Protein AF-A0AAV4XNP2-F1 (afdb_monomer_lite)

Secondary structure (DSSP, 8-state):
-EETTS-B-EEEEEGGGTEEEEE-SS-EEEEEGGG---EEEEEETTEEEEEEEEEE-SSSGGGEEEEEEEEHHHHHHHHHHHH------

pLDDT: mean 91.61, std 8.93, range [48.16, 97.44]

Sequence (89 aa):
MVNKSGGKVRLTFKLELDQVWIGTKERTDKIPMNSIKTIVSEPIEGHEEYHIMGIQLGTTEASRYWLYWVPAQYVDSIKDAILGKWQYF

Structure (mmCIF, N/CA/C/O backbone):
data_AF-A0AAV4XNP2-F1
#
_entry.id   AF-A0AAV4XNP2-F1
#
loop_
_atom_site.group_PDB
_atom_site.id
_atom_site.type_symbol
_atom_site.label_atom_id
_atom_site.label_alt_id
_atom_site.label_comp_id
_atom_site.label_asym_id
_atom_site.label_entity_id
_atom_site.label_seq_id
_atom_site.pdbx_PDB_ins_code
_atom_site.Cartn_x
_atom_site.Cartn_y
_atom_site.Cartn_z
_atom_site.occupancy
_atom_site.B_iso_or_equiv
_atom_site.auth_seq_id
_atom_site.auth_comp_id
_atom_site.auth_asym_id
_atom_site.auth_atom_id
_atom_site.pdbx_PDB_model_num
ATOM 1 N N . MET A 1 1 ? 10.469 -0.070 -2.519 1.00 92.69 1 MET A N 1
ATOM 2 C CA . MET A 1 1 ? 9.237 0.648 -2.896 1.00 92.69 1 MET A CA 1
ATOM 3 C C . MET A 1 1 ? 9.414 2.133 -2.635 1.00 92.69 1 MET A C 1
ATOM 5 O O . MET A 1 1 ? 10.097 2.507 -1.679 1.00 92.69 1 MET A O 1
ATOM 9 N N . VAL A 1 2 ? 8.813 2.966 -3.478 1.00 94.56 2 VAL A N 1
ATOM 10 C CA . VAL A 1 2 ? 8.789 4.428 -3.308 1.00 94.56 2 VAL A CA 1
ATOM 11 C C . VAL A 1 2 ? 7.364 4.956 -3.439 1.00 94.56 2 VAL A C 1
ATOM 13 O O . VAL A 1 2 ? 6.508 4.274 -3.997 1.00 94.56 2 VAL A O 1
ATOM 16 N N . ASN A 1 3 ? 7.100 6.151 -2.916 1.00 93.00 3 ASN A N 1
ATOM 17 C CA . ASN A 1 3 ? 5.835 6.852 -3.139 1.00 93.00 3 ASN A CA 1
ATOM 18 C C . ASN A 1 3 ? 5.852 7.656 -4.450 1.00 93.00 3 ASN A C 1
ATOM 20 O O . ASN A 1 3 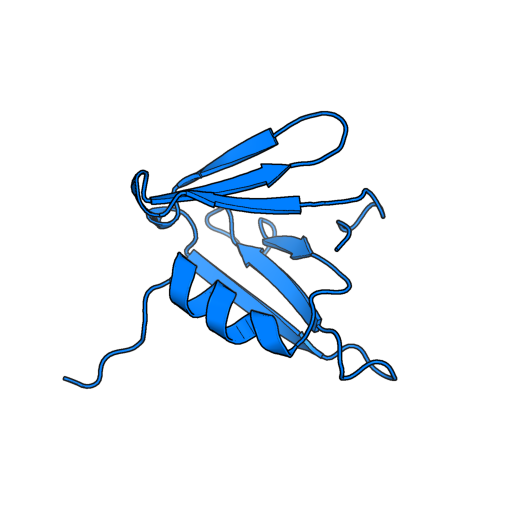? 6.873 7.737 -5.133 1.00 93.00 3 ASN A O 1
ATOM 24 N N . LYS A 1 4 ? 4.730 8.314 -4.764 1.00 90.19 4 LYS A N 1
ATOM 25 C CA . LYS A 1 4 ? 4.586 9.218 -5.923 1.00 90.19 4 LYS A CA 1
ATOM 26 C C . LYS A 1 4 ? 5.651 10.321 -6.002 1.00 90.19 4 LYS A C 1
ATOM 28 O O . LYS A 1 4 ? 5.994 10.752 -7.096 1.00 90.19 4 LYS A O 1
ATOM 33 N N . SER A 1 5 ? 6.183 10.769 -4.867 1.00 90.50 5 SER A N 1
ATOM 34 C CA . SER A 1 5 ? 7.234 11.792 -4.803 1.00 90.50 5 SER A CA 1
ATOM 35 C C . SER A 1 5 ? 8.654 11.209 -4.877 1.00 90.50 5 SER A C 1
ATOM 37 O O . SER A 1 5 ? 9.619 11.937 -4.669 1.00 90.50 5 SER A O 1
ATOM 39 N N . GLY A 1 6 ? 8.806 9.898 -5.108 1.00 89.88 6 GLY A N 1
ATOM 40 C CA . GLY A 1 6 ? 10.100 9.206 -5.143 1.00 89.88 6 GLY A CA 1
ATOM 41 C C . GLY A 1 6 ? 10.719 8.929 -3.766 1.00 89.88 6 GLY A C 1
ATOM 42 O O . GLY A 1 6 ? 11.823 8.393 -3.675 1.00 89.88 6 GLY A O 1
ATOM 43 N N . GLY A 1 7 ? 10.020 9.254 -2.677 1.00 93.50 7 GLY A N 1
ATOM 44 C CA . GLY A 1 7 ? 10.473 8.975 -1.316 1.00 93.50 7 GLY A CA 1
ATOM 45 C C . GLY A 1 7 ? 10.438 7.479 -1.017 1.00 93.50 7 GLY A C 1
ATOM 46 O O . GLY A 1 7 ? 9.474 6.800 -1.370 1.00 93.50 7 GLY A O 1
ATOM 47 N N . LYS A 1 8 ? 11.472 6.952 -0.349 1.00 94.81 8 LYS A N 1
ATOM 48 C CA . LYS A 1 8 ? 11.510 5.541 0.067 1.00 94.81 8 LYS A CA 1
ATOM 49 C C . LYS A 1 8 ? 10.382 5.250 1.053 1.00 94.81 8 LYS A C 1
ATOM 51 O O . LYS A 1 8 ? 10.222 5.969 2.038 1.00 94.81 8 LYS A O 1
ATOM 56 N N . VAL A 1 9 ? 9.653 4.167 0.799 1.00 95.88 9 VAL A N 1
ATOM 57 C CA . VAL A 1 9 ? 8.551 3.711 1.648 1.00 95.88 9 VAL A CA 1
ATOM 58 C C . VAL A 1 9 ? 8.784 2.275 2.084 1.00 95.88 9 VAL A C 1
ATOM 60 O O . VAL A 1 9 ? 9.193 1.424 1.288 1.00 95.88 9 VAL A O 1
ATOM 63 N N . ARG A 1 10 ? 8.475 2.002 3.351 1.00 95.19 10 ARG A N 1
ATOM 64 C CA . ARG A 1 10 ? 8.396 0.657 3.917 1.00 95.19 10 ARG A CA 1
ATOM 65 C C . ARG A 1 10 ? 6.981 0.400 4.419 1.00 95.19 10 ARG A C 1
ATOM 67 O O . ARG A 1 10 ? 6.453 1.201 5.187 1.00 95.19 10 ARG A O 1
ATOM 74 N N . LEU A 1 11 ? 6.413 -0.734 4.022 1.00 95.12 11 LEU A N 1
ATOM 75 C CA . LEU A 1 11 ? 5.192 -1.259 4.621 1.00 95.12 11 LEU A CA 1
ATOM 76 C C . LEU A 1 11 ? 5.556 -2.203 5.766 1.00 95.12 11 LEU A C 1
ATOM 78 O O . LEU A 1 11 ? 6.419 -3.065 5.602 1.00 95.12 11 LEU A O 1
ATOM 82 N N . THR A 1 12 ? 4.892 -2.041 6.905 1.00 96.19 12 THR A N 1
ATOM 83 C CA . THR A 1 12 ? 4.966 -2.977 8.031 1.00 96.19 12 THR A CA 1
ATOM 84 C C . THR A 1 12 ? 3.557 -3.453 8.350 1.00 96.19 12 THR A C 1
ATOM 86 O O . THR A 1 12 ? 2.679 -2.634 8.610 1.00 96.19 12 THR A O 1
ATOM 89 N N . PHE A 1 13 ? 3.351 -4.765 8.365 1.00 94.81 13 PHE A N 1
ATOM 90 C CA . PHE A 1 13 ? 2.068 -5.380 8.691 1.00 94.81 13 PHE A CA 1
ATOM 91 C C . PHE A 1 13 ? 2.068 -5.761 10.172 1.00 94.81 13 PHE A C 1
ATOM 93 O O . PHE A 1 13 ? 2.939 -6.503 10.627 1.00 94.81 13 PHE A O 1
ATOM 100 N N . LYS A 1 14 ? 1.124 -5.204 10.927 1.00 95.50 14 LYS A N 1
ATOM 101 C CA . LYS A 1 14 ? 0.882 -5.477 12.346 1.00 95.50 14 LYS A CA 1
ATOM 102 C C . LYS A 1 14 ? -0.438 -6.224 12.461 1.00 95.50 14 LYS A C 1
ATOM 104 O O . LYS A 1 14 ? -1.460 -5.632 12.794 1.00 95.50 14 LYS A O 1
ATOM 109 N N . LEU A 1 15 ? -0.403 -7.507 12.100 1.00 92.12 15 LEU A N 1
ATOM 110 C CA . LEU A 1 15 ? -1.581 -8.376 12.003 1.00 92.12 15 LEU A CA 1
ATOM 111 C C . LEU A 1 15 ? -2.310 -8.496 13.346 1.00 92.12 15 LEU A C 1
ATOM 113 O O . LEU A 1 15 ? -3.531 -8.524 13.392 1.00 92.12 15 LEU A O 1
ATOM 117 N N . GLU A 1 16 ? -1.563 -8.484 14.447 1.00 93.62 16 GLU A N 1
ATOM 118 C CA . GLU A 1 16 ? -2.091 -8.514 15.809 1.00 93.62 16 GLU A CA 1
ATOM 119 C C . GLU A 1 16 ? -2.868 -7.246 16.197 1.00 93.62 16 GLU A C 1
ATOM 121 O O . GLU A 1 16 ? -3.675 -7.276 17.123 1.00 93.62 16 GLU A O 1
ATOM 126 N N . LEU A 1 17 ? -2.624 -6.134 15.496 1.00 94.44 17 LEU A N 1
ATOM 127 C CA . LEU A 1 17 ? -3.314 -4.856 15.688 1.00 94.44 17 LEU A CA 1
ATOM 128 C C . LEU A 1 17 ? -4.285 -4.531 14.548 1.00 94.44 17 LEU A C 1
ATOM 130 O O . LEU A 1 17 ? -4.867 -3.448 14.567 1.00 94.44 17 LEU A O 1
ATOM 134 N N . ASP A 1 18 ? -4.407 -5.414 13.553 1.00 94.00 18 ASP A N 1
ATOM 135 C CA . ASP A 1 18 ? -5.146 -5.174 12.310 1.00 94.00 18 ASP A CA 1
ATOM 136 C C . ASP A 1 18 ? -4.744 -3.843 11.635 1.00 94.00 18 ASP A C 1
ATOM 138 O O . ASP A 1 18 ? -5.569 -3.005 11.262 1.00 94.00 18 ASP A O 1
ATOM 142 N N . GLN A 1 19 ? -3.431 -3.585 11.554 1.00 95.75 19 GLN A N 1
ATOM 143 C CA . GLN A 1 19 ? -2.877 -2.328 11.040 1.00 95.75 19 GLN A CA 1
ATOM 144 C C . GLN A 1 19 ? -1.785 -2.536 9.991 1.00 95.75 19 GLN A C 1
ATOM 146 O O . GLN A 1 19 ? -0.890 -3.370 10.138 1.00 95.75 19 GLN A O 1
ATOM 151 N N . VAL A 1 20 ? -1.779 -1.666 8.981 1.00 96.06 20 VAL A N 1
ATOM 152 C CA . VAL A 1 20 ? -0.642 -1.448 8.080 1.00 96.06 20 VAL A CA 1
ATOM 153 C C . VAL A 1 20 ? 0.015 -0.127 8.416 1.00 96.06 20 VAL A C 1
ATOM 155 O O . VAL A 1 20 ? -0.633 0.914 8.491 1.00 96.06 20 VAL A O 1
ATOM 158 N N . TRP A 1 21 ? 1.327 -0.150 8.610 1.00 96.44 21 TRP A N 1
ATOM 159 C CA . TRP A 1 21 ? 2.105 1.061 8.823 1.00 96.44 21 TRP A CA 1
ATOM 160 C C . TRP A 1 21 ? 2.861 1.422 7.552 1.00 96.44 21 TRP A C 1
ATOM 162 O O . TRP A 1 21 ? 3.582 0.593 6.992 1.00 96.44 21 TRP A O 1
ATOM 172 N N . ILE A 1 22 ? 2.728 2.676 7.132 1.00 95.31 22 ILE A N 1
ATOM 173 C CA . ILE A 1 22 ? 3.424 3.254 5.986 1.00 95.31 22 ILE A CA 1
ATOM 174 C C . ILE A 1 22 ? 4.532 4.154 6.531 1.00 95.31 22 ILE A C 1
ATOM 176 O O . ILE A 1 22 ? 4.287 5.271 6.986 1.00 95.31 22 ILE A O 1
ATOM 180 N N . GLY A 1 23 ? 5.761 3.642 6.535 1.00 95.50 23 GLY A N 1
ATOM 181 C CA . GLY A 1 23 ? 6.937 4.370 7.004 1.00 95.50 23 GLY A CA 1
ATOM 182 C C . GLY A 1 23 ? 7.638 5.104 5.867 1.00 95.50 23 GLY A C 1
ATOM 183 O O . GLY A 1 23 ? 8.095 4.461 4.919 1.00 95.50 23 GLY A O 1
ATOM 184 N N . THR A 1 24 ? 7.772 6.423 5.987 1.00 93.88 24 THR A N 1
ATOM 185 C CA . THR A 1 24 ? 8.722 7.236 5.215 1.00 93.88 24 THR A CA 1
ATOM 186 C C . THR A 1 24 ? 9.927 7.588 6.092 1.00 93.88 24 THR A C 1
ATOM 188 O O . THR A 1 24 ? 10.036 7.141 7.235 1.00 93.88 24 THR A O 1
ATOM 191 N N . LYS A 1 25 ? 10.870 8.374 5.565 1.00 90.50 25 LYS A N 1
ATOM 192 C CA . LYS A 1 25 ? 12.015 8.854 6.349 1.00 90.50 25 LYS A CA 1
ATOM 193 C C . LYS A 1 25 ? 11.581 9.821 7.460 1.00 90.50 25 LYS A C 1
ATOM 195 O O . LYS A 1 25 ? 12.213 9.870 8.507 1.00 90.50 25 LYS A O 1
ATOM 200 N N . GLU A 1 26 ? 10.521 10.583 7.219 1.00 91.12 26 GLU A N 1
ATOM 201 C CA . GLU A 1 26 ? 10.063 11.682 8.067 1.00 91.12 26 GLU A CA 1
ATOM 202 C C . GLU A 1 26 ? 9.047 11.221 9.112 1.00 91.12 26 GLU A C 1
ATOM 204 O O . GLU A 1 26 ? 9.035 11.733 10.229 1.00 91.12 26 GLU A O 1
ATOM 209 N N . ARG A 1 27 ? 8.171 10.274 8.754 1.00 93.00 27 ARG A N 1
ATOM 210 C CA . ARG A 1 27 ? 7.080 9.833 9.627 1.00 93.00 27 ARG A CA 1
ATOM 211 C C . ARG A 1 27 ? 6.648 8.398 9.354 1.00 93.00 27 ARG A C 1
ATOM 213 O O . ARG A 1 27 ? 7.036 7.782 8.367 1.00 93.00 27 ARG A O 1
ATOM 220 N N . THR A 1 28 ? 5.818 7.865 10.244 1.00 95.31 28 THR A N 1
ATOM 221 C CA . THR A 1 28 ? 5.146 6.576 10.056 1.00 95.31 28 THR A CA 1
ATOM 222 C C . THR A 1 28 ? 3.653 6.752 10.273 1.00 95.31 28 THR A C 1
ATOM 224 O O . THR A 1 28 ? 3.224 7.059 11.384 1.00 95.31 28 THR A O 1
ATOM 227 N N . ASP A 1 29 ? 2.878 6.532 9.215 1.00 94.44 29 ASP A N 1
ATOM 228 C CA . ASP A 1 29 ? 1.421 6.609 9.245 1.00 94.44 29 ASP A CA 1
ATOM 229 C C . ASP A 1 29 ? 0.858 5.220 9.596 1.00 94.44 29 ASP A C 1
ATOM 231 O O . ASP A 1 29 ? 1.185 4.232 8.937 1.00 94.44 29 ASP A O 1
ATOM 235 N N . LYS A 1 30 ? 0.051 5.124 10.660 1.00 96.06 30 LYS A N 1
ATOM 236 C CA . LYS A 1 30 ? -0.557 3.865 11.126 1.00 96.06 30 LYS A CA 1
ATOM 237 C C . LYS A 1 30 ? -1.995 3.786 10.632 1.00 96.06 30 LYS A C 1
ATOM 239 O O . LYS A 1 30 ? -2.837 4.558 11.083 1.00 96.06 30 LYS A O 1
ATOM 244 N N . ILE A 1 31 ? -2.262 2.868 9.713 1.00 95.31 31 ILE A N 1
ATOM 245 C CA . ILE A 1 31 ? -3.551 2.743 9.038 1.00 95.31 31 ILE A CA 1
ATOM 246 C C . ILE A 1 31 ? -4.252 1.471 9.530 1.00 95.31 31 ILE A C 1
ATOM 248 O O . ILE A 1 31 ? -3.681 0.388 9.390 1.00 95.31 31 ILE A O 1
ATOM 252 N N . PRO A 1 32 ? -5.467 1.566 10.094 1.00 95.06 32 PRO A N 1
ATOM 253 C CA . PRO A 1 32 ? -6.314 0.400 10.338 1.00 95.06 32 PRO A CA 1
ATOM 254 C C . PRO A 1 32 ? -6.638 -0.320 9.021 1.00 95.06 32 PRO A C 1
ATOM 256 O O . PRO A 1 32 ? -7.068 0.319 8.066 1.00 95.06 32 PRO A O 1
ATOM 259 N N . MET A 1 33 ? -6.446 -1.637 8.941 1.00 93.75 33 MET A N 1
ATOM 260 C CA . MET A 1 33 ? -6.709 -2.404 7.713 1.00 93.75 33 MET A CA 1
ATOM 261 C C . MET A 1 33 ? -8.180 -2.313 7.296 1.00 93.75 33 MET A C 1
ATOM 263 O O . MET A 1 33 ? -8.478 -2.118 6.121 1.00 93.75 33 MET A O 1
ATOM 267 N N . ASN A 1 34 ? -9.095 -2.307 8.268 1.00 90.75 34 ASN A N 1
ATOM 268 C CA . ASN A 1 34 ? -10.533 -2.144 8.048 1.00 90.75 34 ASN A CA 1
ATOM 269 C C . ASN A 1 34 ? -10.958 -0.815 7.378 1.00 90.75 34 ASN A C 1
ATOM 271 O O . ASN A 1 34 ? -12.079 -0.715 6.861 1.00 90.75 34 ASN A O 1
ATOM 275 N N . SER A 1 35 ? -10.103 0.216 7.382 1.00 91.75 35 SER A N 1
ATOM 276 C CA . SER A 1 35 ? -10.391 1.490 6.718 1.00 91.75 35 SER A CA 1
ATOM 277 C C . SER A 1 35 ? -10.027 1.464 5.234 1.00 91.75 35 SER A C 1
ATOM 279 O O . SER A 1 35 ? -10.543 2.281 4.467 1.00 91.75 35 SER A O 1
ATOM 281 N N . ILE A 1 36 ? -9.191 0.509 4.816 1.00 92.81 36 ILE A N 1
ATOM 282 C CA . ILE A 1 36 ? -8.757 0.340 3.434 1.00 92.81 36 ILE A CA 1
ATOM 283 C C . ILE A 1 36 ? -9.880 -0.342 2.656 1.00 92.81 36 ILE A C 1
ATOM 285 O O . ILE A 1 36 ? -10.251 -1.480 2.925 1.00 92.81 36 ILE A O 1
ATOM 289 N N . LYS A 1 37 ? -10.446 0.371 1.680 1.00 88.62 37 LYS A N 1
ATOM 290 C CA . LYS A 1 37 ? -11.604 -0.123 0.917 1.00 88.62 37 LYS A CA 1
ATOM 291 C C . LYS A 1 37 ? -11.218 -0.990 -0.264 1.00 88.62 37 LYS A C 1
ATOM 293 O O . LYS A 1 37 ? -11.871 -1.990 -0.532 1.00 88.62 37 LYS A O 1
ATOM 298 N N . THR A 1 38 ? -10.194 -0.572 -0.995 1.00 92.44 38 THR A N 1
ATOM 299 C CA . THR A 1 38 ? -9.751 -1.248 -2.210 1.00 92.44 38 THR A CA 1
ATOM 300 C C . THR A 1 38 ? -8.243 -1.121 -2.359 1.00 92.44 38 THR A C 1
ATOM 302 O O . THR A 1 38 ? -7.621 -0.166 -1.876 1.00 92.44 38 THR A O 1
ATOM 305 N N . ILE A 1 39 ? -7.658 -2.097 -3.048 1.00 94.75 39 ILE A N 1
ATOM 306 C CA . ILE A 1 39 ? -6.264 -2.073 -3.477 1.00 94.75 39 ILE A CA 1
ATOM 307 C C . ILE A 1 39 ? -6.247 -2.370 -4.970 1.00 94.75 39 ILE A C 1
ATOM 309 O O . ILE A 1 39 ? -6.729 -3.414 -5.406 1.00 94.75 39 ILE A O 1
ATOM 313 N N . VAL A 1 40 ? -5.680 -1.452 -5.746 1.00 95.31 40 VAL A N 1
ATOM 314 C CA . VAL A 1 40 ? -5.463 -1.621 -7.187 1.00 95.31 40 VAL A CA 1
ATOM 315 C C . VAL A 1 40 ? -3.991 -1.902 -7.449 1.00 95.31 40 VAL A C 1
ATOM 317 O O . VAL A 1 40 ? -3.127 -1.423 -6.714 1.00 95.31 40 VAL A O 1
ATOM 320 N N . SER A 1 41 ? -3.691 -2.689 -8.477 1.00 96.06 41 SER A N 1
ATOM 321 C CA . SER A 1 41 ? -2.315 -3.002 -8.858 1.00 96.06 41 SER A CA 1
ATOM 322 C C . SER A 1 41 ? -2.206 -3.240 -10.355 1.00 96.06 41 SER A C 1
ATOM 324 O O . SER A 1 41 ? -2.991 -4.023 -10.884 1.00 96.06 41 SER A O 1
ATOM 326 N N . GLU A 1 42 ? -1.193 -2.671 -10.993 1.00 96.25 42 GLU A N 1
ATOM 327 C CA . GLU A 1 42 ? -0.913 -2.847 -12.421 1.00 96.25 42 GLU A CA 1
ATOM 328 C C . GLU A 1 42 ? 0.579 -3.137 -12.626 1.00 96.25 42 GLU A C 1
ATOM 330 O O . GLU A 1 42 ? 1.397 -2.555 -11.905 1.00 96.25 42 GLU A O 1
ATOM 335 N N . PRO A 1 43 ? 0.951 -4.047 -13.544 1.00 96.50 43 PRO A N 1
ATOM 336 C CA . PRO A 1 43 ? 2.351 -4.302 -13.872 1.00 96.50 43 PRO A CA 1
ATOM 337 C C . PRO A 1 43 ? 2.994 -3.066 -14.515 1.00 96.50 43 PRO A C 1
ATOM 339 O O . PRO A 1 43 ? 2.324 -2.280 -15.186 1.00 96.50 43 PRO A O 1
ATOM 342 N N . ILE A 1 44 ? 4.298 -2.883 -14.307 1.00 95.75 44 ILE A N 1
ATOM 343 C CA . ILE A 1 44 ? 5.059 -1.798 -14.935 1.00 95.75 44 ILE A CA 1
ATOM 344 C C . ILE A 1 44 ? 5.518 -2.254 -16.322 1.00 95.75 44 ILE A C 1
ATOM 346 O O . ILE A 1 44 ? 6.159 -3.293 -16.461 1.00 95.75 44 ILE A O 1
ATOM 350 N N . GLU A 1 45 ? 5.224 -1.464 -17.355 1.00 94.50 45 GLU A N 1
ATOM 351 C CA . GLU A 1 45 ? 5.669 -1.752 -18.721 1.00 94.50 45 GLU A CA 1
ATOM 352 C C . GLU A 1 45 ? 7.205 -1.822 -18.796 1.00 94.50 45 GLU A C 1
ATOM 354 O O . GLU A 1 45 ? 7.910 -0.937 -18.306 1.00 94.50 45 GLU A O 1
ATOM 359 N N . GLY A 1 46 ? 7.727 -2.907 -19.375 1.00 95.19 46 GLY A N 1
ATOM 360 C CA . GLY A 1 46 ? 9.166 -3.194 -19.428 1.00 95.19 46 GLY A CA 1
ATOM 361 C C . GLY A 1 46 ? 9.777 -3.717 -18.120 1.00 95.19 46 GLY A C 1
ATOM 362 O O . GLY A 1 46 ? 10.956 -4.061 -18.112 1.00 95.19 46 GLY A O 1
ATOM 363 N N . HIS A 1 47 ? 8.989 -3.805 -17.043 1.00 94.94 47 HIS A N 1
ATOM 364 C CA . HIS A 1 47 ? 9.392 -4.277 -15.716 1.00 94.94 47 HIS A CA 1
ATOM 365 C C . HIS A 1 47 ? 8.269 -5.101 -15.066 1.00 94.94 47 HIS A C 1
ATOM 367 O O . HIS A 1 47 ? 7.752 -4.747 -14.004 1.00 94.94 47 HIS A O 1
ATOM 373 N N . GLU A 1 48 ? 7.860 -6.191 -15.719 1.00 93.25 48 GLU A N 1
ATOM 374 C CA . GLU A 1 48 ? 6.736 -7.037 -15.288 1.00 93.25 48 GLU A CA 1
ATOM 375 C C . GLU A 1 48 ? 6.948 -7.678 -13.907 1.00 93.25 48 GLU A C 1
ATOM 377 O O . GLU A 1 48 ? 5.992 -8.029 -13.217 1.00 93.25 48 GLU A O 1
ATOM 382 N N . GLU A 1 49 ? 8.197 -7.788 -13.454 1.00 95.50 49 GLU A N 1
ATOM 383 C CA . GLU A 1 49 ? 8.540 -8.239 -12.108 1.00 95.50 49 GLU A CA 1
ATOM 384 C C . GLU A 1 49 ? 8.122 -7.240 -11.010 1.00 95.50 49 GLU A C 1
ATOM 386 O O . GLU A 1 49 ? 8.150 -7.564 -9.816 1.00 95.50 49 GLU A O 1
ATOM 391 N N . TYR A 1 50 ? 7.690 -6.037 -11.404 1.00 96.88 50 TYR A N 1
ATOM 392 C CA . TYR A 1 50 ? 7.217 -4.980 -10.527 1.00 96.88 50 TYR A CA 1
ATOM 393 C C . TYR A 1 50 ? 5.833 -4.460 -10.917 1.00 96.88 50 TYR A C 1
ATOM 395 O O . TYR A 1 50 ? 5.447 -4.371 -12.078 1.00 96.88 50 TYR A O 1
ATOM 403 N N . HIS A 1 51 ? 5.095 -4.034 -9.900 1.00 97.44 51 HIS A N 1
ATOM 404 C CA . HIS A 1 51 ? 3.789 -3.415 -10.023 1.00 97.44 51 HIS A CA 1
ATOM 405 C C . HIS A 1 51 ? 3.785 -2.008 -9.421 1.00 97.44 51 HIS A C 1
ATOM 407 O O . HIS A 1 51 ? 4.510 -1.691 -8.465 1.00 97.44 51 HIS A O 1
ATOM 413 N N . ILE A 1 52 ? 2.901 -1.176 -9.962 1.00 96.81 52 ILE A N 1
ATOM 414 C CA . ILE A 1 52 ? 2.373 0.016 -9.306 1.00 96.81 52 ILE A CA 1
ATOM 415 C C . ILE A 1 52 ? 1.161 -0.430 -8.500 1.00 96.81 52 ILE A C 1
ATOM 417 O O . ILE A 1 52 ? 0.287 -1.116 -9.021 1.00 96.81 52 ILE A O 1
ATOM 421 N N . MET A 1 53 ? 1.096 -0.047 -7.229 1.00 96.75 53 MET A N 1
ATOM 422 C CA . MET A 1 53 ? 0.017 -0.434 -6.325 1.00 96.75 53 MET A CA 1
ATOM 423 C C . MET A 1 53 ? -0.596 0.799 -5.664 1.00 96.75 53 MET A C 1
ATOM 425 O O . MET A 1 53 ? 0.114 1.627 -5.098 1.00 96.75 53 MET A O 1
ATOM 429 N N . GLY A 1 54 ? -1.918 0.921 -5.720 1.00 96.25 54 GLY A N 1
ATOM 430 C CA . GLY A 1 54 ? -2.681 1.997 -5.093 1.00 96.25 54 GLY A CA 1
ATOM 431 C C . GLY A 1 54 ? -3.510 1.468 -3.931 1.00 96.25 54 GLY A C 1
ATOM 432 O O . GLY A 1 54 ? -4.418 0.668 -4.143 1.00 96.25 54 GLY A O 1
ATOM 433 N N . ILE A 1 55 ? -3.231 1.936 -2.714 1.00 95.06 55 ILE A N 1
ATOM 434 C CA . ILE A 1 55 ? -4.008 1.603 -1.512 1.00 95.06 55 ILE A CA 1
ATOM 435 C C . ILE A 1 55 ? -5.001 2.734 -1.256 1.00 95.06 55 ILE A C 1
ATOM 437 O O . ILE A 1 55 ? -4.588 3.862 -0.985 1.00 95.06 55 ILE A O 1
ATOM 441 N N . GLN A 1 56 ? -6.303 2.470 -1.341 1.00 94.56 56 GLN A N 1
ATOM 442 C CA . GLN A 1 56 ? -7.316 3.497 -1.105 1.00 94.56 56 GLN A CA 1
ATOM 443 C C . GLN A 1 56 ? -7.510 3.733 0.402 1.00 94.56 56 GLN A C 1
ATOM 445 O O . GLN A 1 56 ? -8.152 2.931 1.079 1.00 94.56 56 GLN A O 1
ATOM 450 N N . LEU A 1 57 ? -6.966 4.844 0.914 1.00 90.25 57 LEU A N 1
ATOM 451 C CA . LEU A 1 57 ? -6.992 5.186 2.346 1.00 90.25 57 LEU A CA 1
ATOM 452 C C . LEU A 1 57 ? -8.255 5.949 2.786 1.00 90.25 57 LEU A C 1
ATOM 454 O O . LEU A 1 57 ? -8.491 6.106 3.981 1.00 90.25 57 LEU A O 1
ATOM 458 N N . GLY A 1 58 ? -9.048 6.457 1.842 1.00 86.56 58 GLY A N 1
ATOM 459 C CA . GLY A 1 58 ? -10.265 7.225 2.098 1.00 86.56 58 GLY A CA 1
ATOM 460 C C . GLY A 1 58 ? -11.450 6.771 1.244 1.00 86.56 58 GLY A C 1
ATOM 461 O O . GLY A 1 58 ? -11.449 5.711 0.623 1.00 86.56 58 GLY A O 1
ATOM 462 N N . THR A 1 59 ? -12.502 7.584 1.202 1.00 83.38 59 THR A N 1
ATOM 463 C CA . THR A 1 59 ? -13.767 7.222 0.540 1.00 83.38 59 THR A CA 1
ATOM 464 C C . THR A 1 59 ? -13.723 7.319 -0.984 1.00 83.38 59 THR A C 1
ATOM 466 O O . THR A 1 59 ? -14.546 6.698 -1.649 1.00 83.38 59 THR A O 1
ATOM 469 N N . THR A 1 60 ? -12.768 8.063 -1.550 1.00 87.25 60 THR A N 1
ATOM 470 C CA . THR A 1 60 ? -12.677 8.333 -2.993 1.00 87.25 60 THR A CA 1
ATOM 471 C C . THR A 1 60 ? -11.411 7.749 -3.611 1.00 87.25 60 THR A C 1
ATOM 473 O O . THR A 1 60 ? -10.392 7.588 -2.940 1.00 87.25 60 THR A O 1
ATOM 476 N N . GLU A 1 61 ? -11.418 7.500 -4.919 1.00 83.19 61 GLU A N 1
ATOM 477 C CA . GLU A 1 61 ? -10.232 7.011 -5.638 1.00 83.19 61 GLU A CA 1
ATOM 478 C C . GLU A 1 61 ? -9.041 7.980 -5.586 1.00 83.19 61 GLU A C 1
ATOM 480 O O . GLU A 1 61 ? -7.885 7.560 -5.606 1.00 83.19 61 GLU A O 1
ATOM 485 N 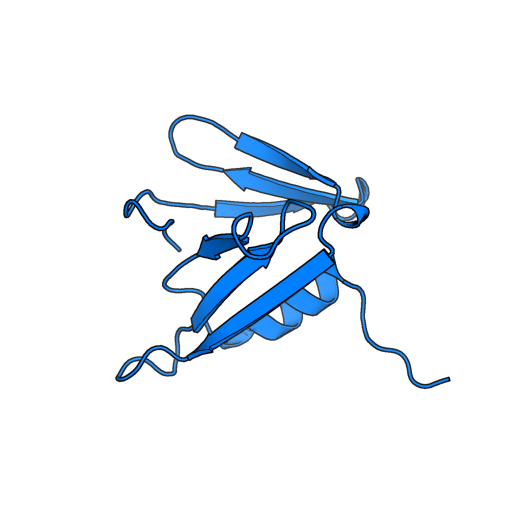N . ALA A 1 62 ? -9.305 9.283 -5.449 1.00 85.56 62 ALA A N 1
ATOM 486 C CA . ALA A 1 62 ? -8.271 10.306 -5.300 1.00 85.56 62 ALA A CA 1
ATOM 487 C C . ALA A 1 62 ? -7.453 10.152 -4.003 1.00 85.56 62 ALA A C 1
ATOM 489 O O . ALA A 1 62 ? -6.349 10.680 -3.902 1.00 85.56 62 ALA A O 1
ATOM 490 N N . SER A 1 63 ? -7.970 9.403 -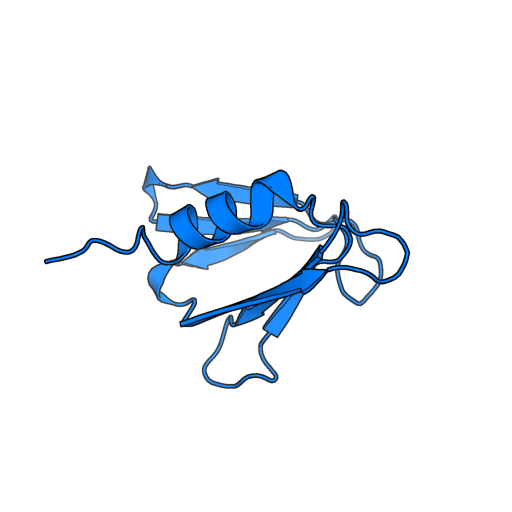3.022 1.00 88.81 63 SER A N 1
ATOM 491 C CA . SER A 1 63 ? -7.287 9.104 -1.758 1.00 88.81 63 SER A CA 1
ATOM 492 C C . SER A 1 63 ? -6.336 7.901 -1.831 1.00 88.81 63 SER A C 1
ATOM 494 O O . SER A 1 63 ? -5.848 7.430 -0.800 1.00 88.81 63 SER A O 1
ATOM 496 N N . ARG A 1 64 ? -6.070 7.379 -3.036 1.00 93.88 64 ARG A N 1
ATOM 497 C CA . ARG A 1 64 ? -5.113 6.289 -3.238 1.00 93.88 64 ARG A CA 1
ATOM 498 C C . ARG A 1 64 ? -3.699 6.741 -2.885 1.00 93.88 64 ARG A C 1
ATOM 500 O O . ARG A 1 64 ? -3.143 7.661 -3.487 1.00 93.88 64 ARG A O 1
ATOM 507 N N . TYR A 1 65 ? -3.096 6.043 -1.933 1.00 94.06 65 TYR A N 1
ATOM 508 C CA . TYR A 1 65 ? -1.670 6.110 -1.683 1.00 94.06 65 TYR A CA 1
ATOM 509 C C . TYR A 1 65 ? -0.950 5.199 -2.674 1.00 94.06 65 TYR A C 1
ATOM 511 O O . TYR A 1 65 ? -1.120 3.979 -2.646 1.00 94.06 65 TYR A O 1
ATOM 519 N N . TRP A 1 66 ? -0.159 5.802 -3.556 1.00 95.25 66 TRP A N 1
ATOM 520 C CA . TRP A 1 66 ? 0.542 5.092 -4.621 1.00 95.25 66 TRP A CA 1
ATOM 521 C C . TRP A 1 66 ? 1.929 4.635 -4.183 1.00 95.25 66 TRP A C 1
ATOM 523 O O . TRP A 1 66 ? 2.748 5.431 -3.715 1.00 95.25 66 TRP A O 1
ATOM 533 N N . LEU A 1 67 ? 2.181 3.348 -4.390 1.00 95.62 67 LEU A N 1
ATOM 534 C CA . LEU A 1 67 ? 3.443 2.658 -4.192 1.00 95.62 67 LEU A CA 1
ATOM 535 C C . LEU A 1 67 ? 3.964 2.193 -5.547 1.00 95.62 67 LEU A C 1
ATOM 537 O O . LEU A 1 67 ? 3.257 1.536 -6.304 1.00 95.62 67 LEU A O 1
ATOM 541 N N . TYR A 1 68 ? 5.220 2.505 -5.821 1.00 95.69 68 TYR A N 1
ATOM 542 C CA . TYR A 1 68 ? 5.915 2.119 -7.042 1.00 95.69 68 TYR A CA 1
ATOM 543 C C . TYR A 1 68 ? 7.002 1.097 -6.722 1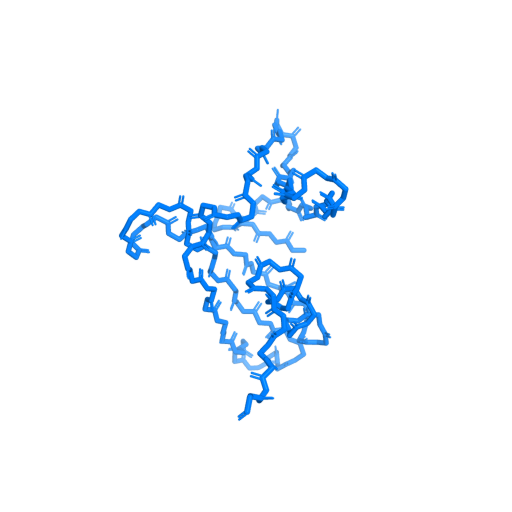.00 95.69 68 TYR A C 1
ATOM 545 O O . TYR A 1 68 ? 7.564 1.093 -5.612 1.00 95.69 68 TYR A O 1
ATOM 553 N N . TRP A 1 69 ? 7.324 0.269 -7.717 1.00 96.06 69 TRP A N 1
ATOM 554 C CA . TRP A 1 69 ? 8.318 -0.803 -7.615 1.00 96.06 69 TRP A CA 1
ATOM 555 C C . TRP A 1 69 ? 7.967 -1.807 -6.511 1.00 96.06 69 TRP A C 1
ATOM 557 O O . TRP A 1 69 ? 8.793 -2.125 -5.647 1.00 96.06 69 TRP A O 1
ATOM 567 N N . VAL A 1 70 ? 6.704 -2.240 -6.482 1.00 96.56 70 VAL A N 1
AT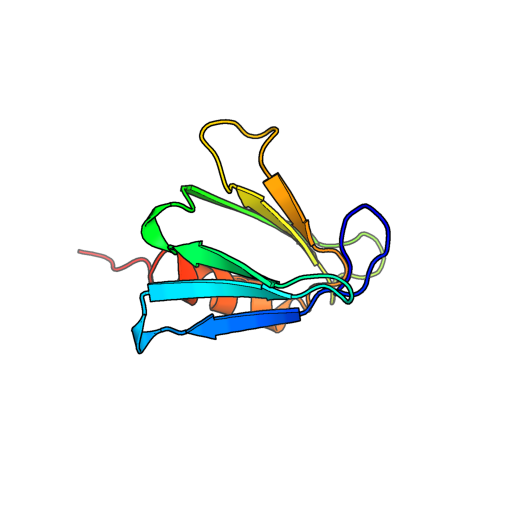OM 568 C CA . VAL A 1 70 ? 6.240 -3.324 -5.609 1.00 96.56 70 VAL A CA 1
ATOM 569 C C . VAL A 1 70 ? 6.536 -4.644 -6.317 1.00 96.56 70 VAL A C 1
ATOM 571 O O . VAL A 1 70 ? 6.041 -4.821 -7.423 1.00 96.56 70 VAL A O 1
ATOM 574 N N . PRO A 1 71 ? 7.326 -5.568 -5.747 1.00 96.44 71 PRO A N 1
ATOM 575 C CA . PRO A 1 71 ? 7.589 -6.848 -6.402 1.00 96.44 71 PRO A CA 1
ATOM 576 C C . PRO A 1 71 ? 6.287 -7.615 -6.659 1.00 96.44 71 PRO A C 1
ATOM 578 O O . PRO A 1 71 ? 5.493 -7.787 -5.729 1.00 96.44 71 PRO A O 1
ATOM 581 N N . ALA A 1 72 ? 6.090 -8.098 -7.888 1.00 95.44 72 ALA A N 1
ATOM 582 C CA . ALA A 1 72 ? 4.874 -8.792 -8.323 1.00 95.44 72 ALA A CA 1
ATOM 583 C C . ALA A 1 72 ? 4.501 -9.951 -7.382 1.00 95.44 72 ALA A C 1
ATOM 585 O O . ALA A 1 72 ? 3.358 -10.074 -6.951 1.00 95.44 72 ALA A O 1
ATOM 586 N N . GLN A 1 73 ? 5.509 -10.717 -6.949 1.00 95.06 73 GLN A N 1
ATOM 587 C CA . GLN A 1 73 ? 5.384 -11.840 -6.010 1.00 95.06 73 GLN A CA 1
ATOM 588 C C . GLN A 1 73 ? 4.687 -11.502 -4.679 1.00 95.06 73 GLN A C 1
ATOM 590 O O . GLN A 1 73 ? 4.177 -12.397 -4.009 1.00 95.06 73 GLN A O 1
ATOM 595 N N . TYR A 1 74 ? 4.689 -10.232 -4.262 1.00 94.56 74 TYR A N 1
ATOM 596 C CA . TYR A 1 74 ? 4.090 -9.806 -2.998 1.00 94.56 74 TYR A CA 1
ATOM 597 C C . TYR A 1 74 ? 2.714 -9.168 -3.163 1.00 94.56 74 TYR A C 1
ATOM 599 O O . TYR A 1 74 ? 2.033 -8.991 -2.159 1.00 94.56 74 TYR A O 1
ATOM 607 N N . VAL A 1 75 ? 2.284 -8.833 -4.382 1.00 94.56 75 VAL A N 1
ATOM 608 C CA . VAL A 1 75 ? 1.038 -8.087 -4.613 1.00 94.56 75 VAL A CA 1
ATOM 609 C C . VAL A 1 75 ? -0.166 -8.823 -4.031 1.00 94.56 75 VAL A C 1
ATOM 611 O O . VAL A 1 75 ? -0.911 -8.239 -3.244 1.00 94.56 75 VAL A O 1
ATOM 614 N N . ASP A 1 76 ? -0.320 -10.109 -4.344 1.00 93.50 76 ASP A N 1
ATOM 615 C CA . ASP A 1 76 ? -1.456 -10.899 -3.856 1.00 93.50 76 ASP A CA 1
ATOM 616 C C . ASP A 1 76 ? -1.376 -11.134 -2.347 1.00 93.50 76 ASP A C 1
ATOM 618 O O . ASP A 1 76 ? -2.358 -10.948 -1.638 1.00 93.50 76 ASP A O 1
ATOM 622 N N . SER A 1 77 ? -0.176 -11.410 -1.826 1.00 93.94 77 SER A N 1
ATOM 623 C CA . SER A 1 77 ? 0.040 -11.552 -0.378 1.00 93.94 77 SER A CA 1
ATOM 624 C C . SER A 1 77 ? -0.320 -10.275 0.391 1.00 93.94 77 SER A C 1
ATOM 626 O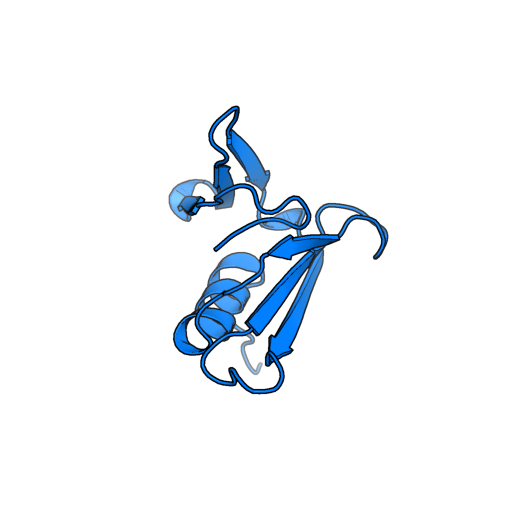 O . SER A 1 77 ? -0.865 -10.344 1.490 1.00 93.94 77 SER A O 1
ATOM 628 N N . ILE A 1 78 ? -0.027 -9.099 -0.174 1.00 94.25 78 ILE A N 1
ATOM 629 C CA . ILE A 1 78 ? -0.371 -7.804 0.425 1.00 94.25 78 ILE A CA 1
ATOM 630 C C . ILE A 1 78 ? -1.886 -7.579 0.390 1.00 94.25 78 ILE A C 1
ATOM 632 O O . ILE A 1 78 ? -2.448 -7.126 1.387 1.00 94.25 78 ILE A O 1
ATOM 636 N N . LYS A 1 79 ? -2.548 -7.893 -0.732 1.00 94.19 79 LYS A N 1
ATOM 637 C CA . LYS A 1 79 ? -4.010 -7.793 -0.845 1.00 94.19 79 LYS A CA 1
ATOM 638 C C . LYS A 1 79 ? -4.700 -8.703 0.164 1.00 94.19 79 LYS A C 1
ATOM 640 O O . LYS A 1 79 ? -5.528 -8.215 0.925 1.00 94.19 79 LYS A O 1
ATOM 645 N N . ASP A 1 80 ? -4.292 -9.967 0.226 1.00 92.88 80 ASP A N 1
ATOM 646 C CA . ASP A 1 80 ? -4.822 -10.960 1.162 1.00 92.88 80 ASP A CA 1
ATOM 647 C C . ASP A 1 80 ? -4.628 -10.535 2.621 1.00 92.88 80 ASP A C 1
ATOM 649 O O . ASP A 1 80 ? -5.521 -10.713 3.447 1.00 92.88 80 ASP A O 1
ATOM 653 N N . ALA A 1 81 ? -3.468 -9.960 2.949 1.00 92.31 81 ALA A N 1
ATOM 654 C CA . ALA A 1 81 ? -3.171 -9.512 4.305 1.00 92.31 81 ALA A CA 1
ATOM 655 C C . ALA A 1 81 ? -4.034 -8.322 4.754 1.00 92.31 81 ALA A C 1
ATOM 657 O O . ALA A 1 81 ? -4.249 -8.167 5.950 1.00 92.31 81 ALA A O 1
ATOM 658 N N . ILE A 1 82 ? -4.487 -7.471 3.826 1.00 92.06 82 ILE A N 1
ATOM 659 C CA . ILE A 1 82 ? -5.236 -6.245 4.146 1.00 92.06 82 ILE A CA 1
ATOM 660 C C . ILE A 1 82 ? -6.744 -6.440 4.000 1.00 92.06 82 ILE A C 1
ATOM 662 O O . ILE A 1 82 ? -7.507 -6.000 4.852 1.00 92.06 82 ILE A O 1
ATOM 666 N N . LEU A 1 83 ? -7.179 -7.047 2.897 1.00 91.31 83 LEU A N 1
ATOM 667 C CA . LEU A 1 83 ? -8.594 -7.206 2.556 1.00 91.31 83 LEU A CA 1
ATOM 668 C C . LEU A 1 83 ? -9.158 -8.552 3.035 1.00 91.31 83 LEU A C 1
ATOM 670 O O . LEU A 1 83 ? -10.365 -8.772 2.961 1.00 91.31 83 LEU A O 1
ATOM 674 N N . GLY A 1 84 ? -8.293 -9.437 3.537 1.00 85.81 84 GLY A N 1
ATOM 675 C CA . GLY A 1 84 ? -8.623 -10.822 3.838 1.00 85.81 84 GLY A CA 1
ATOM 676 C C . GLY A 1 84 ? -8.559 -11.708 2.593 1.00 85.81 84 GLY A C 1
ATOM 677 O O . GLY A 1 84 ? -8.635 -11.243 1.455 1.00 85.81 84 GLY A O 1
ATOM 678 N N . LYS A 1 85 ? -8.430 -13.020 2.813 1.00 77.50 85 LYS A N 1
ATOM 679 C CA . LYS A 1 85 ? -8.530 -14.001 1.730 1.00 77.50 85 LYS A CA 1
ATOM 680 C C . LYS A 1 85 ? -9.977 -14.137 1.283 1.00 77.50 85 LYS A C 1
ATOM 682 O O . LYS A 1 85 ? -10.865 -14.343 2.110 1.00 77.50 85 LYS A O 1
ATOM 687 N N . TRP A 1 86 ? -10.196 -14.121 -0.026 1.00 62.22 86 TRP A N 1
ATOM 688 C CA . TRP A 1 86 ? -11.483 -14.508 -0.591 1.00 62.22 86 TRP A CA 1
ATOM 689 C C . TRP A 1 86 ? -11.737 -15.990 -0.272 1.00 62.22 86 TRP A C 1
ATOM 691 O O . TRP A 1 86 ? -10.992 -16.862 -0.718 1.00 62.22 86 TRP A O 1
ATOM 701 N N . GLN A 1 87 ? -12.763 -16.285 0.531 1.00 54.34 87 GLN A N 1
ATOM 702 C CA . GLN A 1 87 ? -13.234 -17.651 0.772 1.00 54.34 87 GLN A CA 1
ATOM 703 C C . GLN A 1 87 ? -14.477 -17.921 -0.084 1.00 54.34 87 GLN A C 1
ATOM 705 O O . GLN A 1 87 ? -15.403 -17.110 -0.103 1.00 54.34 87 GLN A O 1
ATOM 710 N N . TYR A 1 88 ? -14.484 -19.044 -0.808 1.00 48.16 88 TYR A N 1
ATOM 711 C CA . TYR A 1 88 ? -15.704 -19.588 -1.406 1.00 48.16 88 TYR A CA 1
ATOM 712 C C . TYR A 1 88 ? -16.570 -20.146 -0.268 1.00 48.16 88 TYR A C 1
ATOM 714 O O . TYR A 1 88 ? -16.103 -21.015 0.470 1.00 48.16 88 TYR A O 1
ATOM 722 N N . PHE A 1 89 ? -17.783 -19.614 -0.112 1.00 50.84 89 PHE A N 1
ATOM 723 C CA . PHE A 1 89 ? -18.846 -20.240 0.677 1.00 50.84 89 PHE A CA 1
ATOM 724 C C . PHE A 1 89 ? -19.627 -21.216 -0.201 1.00 50.84 89 PHE A C 1
ATOM 726 O O . PHE A 1 89 ? -19.846 -20.873 -1.387 1.00 50.84 89 PHE A O 1
#

Organism: Caerostris extrusa (NCBI:txid172846)

Radius of gyration: 12.95 Å; chains: 1; bounding box: 31×32×35 Å

InterPro domains:
  IPR039120 Ubiquitin domain-containing protein UBFD1 [PTHR16470] (1-83)
  IPR057455 UBFD1, PH-like C-terminal domain [PF25343] (1-84)

Foldseek 3Di:
DAWPVRFDWDWDQPLVQCWIWIDTPVDIDIARLVQFDDKDWDADVVGNQFIWIWTQNHDDSVSTTIDGRHGPVCRVVVCCSRVNDDDDD